Protein AF-A0A4R4RNX8-F1 (afdb_monomer_lite)

Radius of gyration: 20.83 Å; chains: 1; bounding box: 51×32×68 Å

Foldseek 3Di:
DVVVVVVVVVVVVVVVVVVVVLVVVVLVVLVVVQVVLLVQLQVLLLVCLVVCVCVPDDDPRNVVVSQVSQPVRVVKGWLDWDDDPFWIKTKIKHFDPPDPDPPPPPPSRIWIWIWTGGSDSPGIDIDTQQDSDDDGDPSNPPPDD

Organism: NCBI:txid2530374

Structure (mmCIF, N/CA/C/O backbone):
data_AF-A0A4R4RNX8-F1
#
_entry.id   AF-A0A4R4RNX8-F1
#
loop_
_atom_site.group_PDB
_atom_site.id
_atom_site.type_symbol
_atom_site.label_atom_id
_atom_sit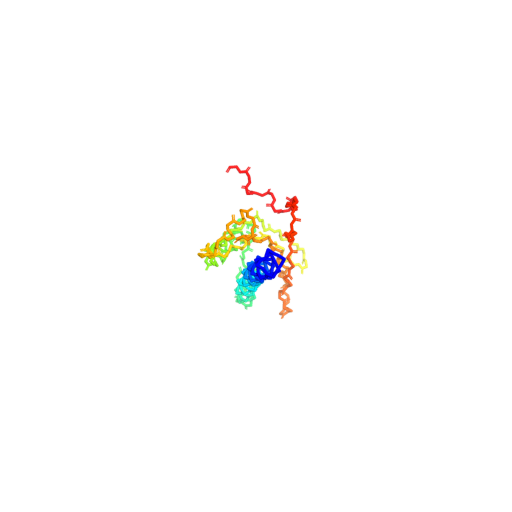e.label_alt_id
_atom_site.label_comp_id
_atom_site.label_asym_id
_atom_site.label_entity_id
_atom_site.label_seq_id
_atom_site.pdbx_PDB_ins_code
_atom_site.Cartn_x
_atom_site.Cartn_y
_atom_site.Cartn_z
_atom_site.occupancy
_atom_site.B_iso_or_equiv
_atom_site.auth_seq_id
_atom_site.auth_comp_id
_atom_site.auth_asym_id
_atom_site.auth_atom_id
_atom_site.pdbx_PDB_model_num
ATOM 1 N N . MET A 1 1 ? 33.237 -6.387 -47.082 1.00 63.03 1 MET A N 1
ATOM 2 C CA . MET A 1 1 ? 32.147 -5.422 -46.806 1.00 63.03 1 MET A CA 1
ATOM 3 C C . MET A 1 1 ? 30.952 -6.123 -46.159 1.00 63.03 1 MET A C 1
ATOM 5 O O . MET A 1 1 ? 30.680 -5.832 -45.006 1.00 63.03 1 MET A O 1
ATOM 9 N N . ALA A 1 2 ? 30.323 -7.113 -46.809 1.00 73.19 2 ALA A N 1
ATOM 10 C CA . ALA A 1 2 ? 29.162 -7.829 -46.250 1.00 73.19 2 ALA A CA 1
ATOM 11 C C . ALA A 1 2 ? 29.422 -8.537 -44.900 1.00 73.19 2 ALA A C 1
ATOM 13 O O . ALA A 1 2 ? 28.637 -8.380 -43.975 1.00 73.19 2 ALA A O 1
ATOM 14 N N . ALA A 1 3 ? 30.549 -9.241 -44.741 1.00 76.62 3 ALA A N 1
ATOM 15 C CA . ALA A 1 3 ? 30.871 -9.932 -43.483 1.00 76.62 3 ALA A CA 1
ATOM 16 C C . ALA A 1 3 ? 31.050 -8.974 -42.288 1.00 76.62 3 ALA A C 1
ATOM 18 O O . ALA A 1 3 ? 30.635 -9.278 -41.176 1.00 76.62 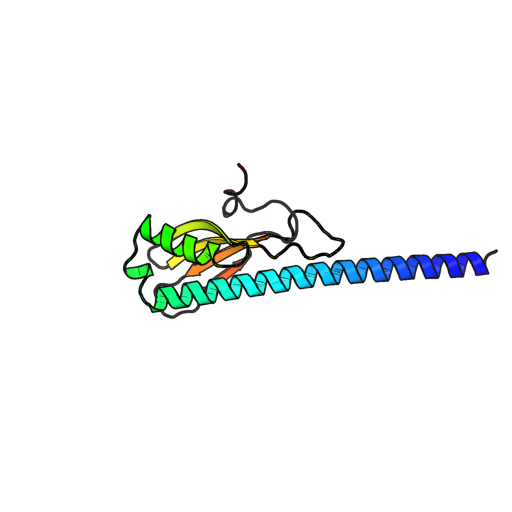3 ALA A O 1
ATOM 19 N N . LEU A 1 4 ? 31.621 -7.790 -42.529 1.00 82.50 4 LEU A N 1
ATOM 20 C CA . LEU A 1 4 ? 31.843 -6.776 -41.495 1.00 82.50 4 LEU A CA 1
ATOM 21 C C . LEU A 1 4 ? 30.521 -6.098 -41.097 1.00 82.50 4 LEU A C 1
ATOM 23 O O . LEU A 1 4 ? 30.292 -5.844 -39.920 1.00 82.50 4 LEU A O 1
ATOM 27 N N . ALA A 1 5 ? 29.616 -5.904 -42.062 1.00 81.12 5 ALA A N 1
ATOM 28 C CA . ALA A 1 5 ? 28.260 -5.429 -41.801 1.00 81.12 5 ALA A CA 1
ATOM 29 C C . ALA A 1 5 ? 27.439 -6.432 -40.970 1.00 81.12 5 ALA A C 1
ATOM 31 O O . ALA A 1 5 ? 26.760 -6.024 -40.035 1.00 81.12 5 ALA A O 1
ATOM 32 N N . VAL A 1 6 ? 27.541 -7.738 -41.248 1.00 86.62 6 VAL A N 1
ATOM 33 C CA . VAL A 1 6 ? 26.845 -8.781 -40.467 1.00 86.62 6 VAL A CA 1
ATOM 34 C C . VAL A 1 6 ? 27.330 -8.814 -39.016 1.00 86.62 6 VAL A C 1
ATOM 36 O O . VAL A 1 6 ? 26.511 -8.868 -38.103 1.00 86.62 6 VAL A O 1
ATOM 39 N N . VAL A 1 7 ? 28.644 -8.724 -38.786 1.00 88.88 7 VAL A N 1
ATOM 40 C CA . VAL A 1 7 ? 29.207 -8.674 -37.425 1.00 88.88 7 VAL A CA 1
ATOM 41 C C . VAL A 1 7 ? 28.736 -7.425 -36.677 1.00 88.88 7 VAL A C 1
ATOM 43 O O . VAL A 1 7 ? 28.352 -7.521 -35.515 1.00 88.88 7 VAL A O 1
ATOM 46 N N . LEU A 1 8 ? 28.707 -6.267 -37.342 1.00 90.12 8 LEU A N 1
ATOM 47 C CA . LEU A 1 8 ? 28.235 -5.025 -36.733 1.00 90.12 8 LEU A CA 1
ATOM 48 C C . LEU A 1 8 ? 26.750 -5.110 -36.343 1.00 90.12 8 LEU A C 1
ATOM 50 O O . LEU A 1 8 ? 26.389 -4.726 -35.235 1.00 90.12 8 LEU A O 1
ATOM 54 N N . VAL A 1 9 ? 25.904 -5.655 -37.224 1.00 89.81 9 VAL A N 1
ATOM 55 C CA . VAL A 1 9 ? 24.475 -5.858 -36.940 1.00 89.81 9 VAL A CA 1
ATOM 56 C C . VAL A 1 9 ? 24.295 -6.777 -35.734 1.00 89.81 9 VAL A C 1
ATOM 58 O O . VAL A 1 9 ? 23.568 -6.418 -34.817 1.00 89.81 9 VAL A O 1
ATOM 61 N N . LEU A 1 10 ? 25.010 -7.905 -35.676 1.00 90.06 10 LEU A N 1
ATOM 62 C CA . LEU A 1 10 ? 24.930 -8.826 -34.538 1.00 90.06 10 LEU A CA 1
ATOM 63 C C . LEU A 1 10 ? 25.342 -8.168 -33.216 1.00 90.06 10 LEU A C 1
ATOM 65 O O . LEU A 1 10 ? 24.676 -8.374 -32.201 1.00 90.06 10 LEU A O 1
ATOM 69 N N .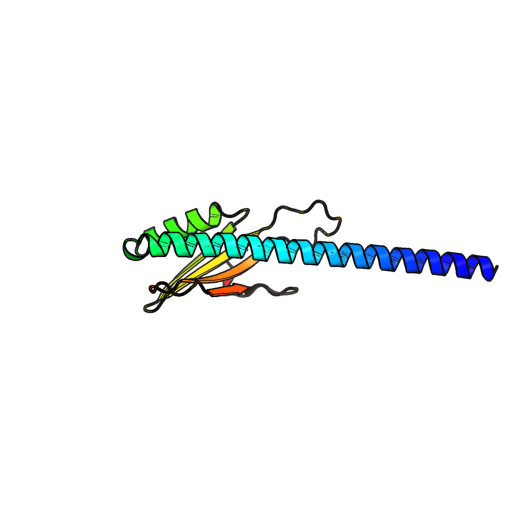 LEU A 1 11 ? 26.399 -7.351 -33.218 1.00 91.56 11 LEU A N 1
ATOM 70 C CA . LEU A 1 11 ? 26.831 -6.625 -32.022 1.00 91.56 11 LEU A CA 1
ATOM 71 C C . LEU A 1 11 ? 25.775 -5.619 -31.557 1.00 91.56 11 LEU A C 1
ATOM 73 O O . LEU A 1 11 ? 25.454 -5.586 -30.371 1.00 91.56 11 LEU A O 1
ATOM 77 N N . VAL A 1 12 ? 25.195 -4.848 -32.480 1.00 90.94 12 VAL A N 1
ATOM 78 C CA . VAL A 1 12 ? 24.141 -3.877 -32.153 1.00 90.94 12 VAL A CA 1
ATOM 79 C C . VAL A 1 12 ? 22.897 -4.584 -31.623 1.00 90.94 12 VAL A C 1
ATOM 81 O O . VAL A 1 12 ? 22.370 -4.188 -30.589 1.00 90.94 12 VAL A O 1
ATOM 84 N N . THR A 1 13 ? 22.446 -5.660 -32.272 1.00 91.38 13 THR A N 1
ATOM 85 C CA . THR A 1 13 ? 21.279 -6.420 -31.807 1.00 91.38 13 THR A CA 1
ATOM 86 C C . THR A 1 13 ? 21.517 -7.018 -30.422 1.00 91.38 13 THR A C 1
ATOM 88 O O . THR A 1 13 ? 20.640 -6.940 -29.568 1.00 91.38 13 THR A O 1
ATOM 91 N N . THR A 1 14 ? 22.712 -7.556 -30.164 1.00 90.62 14 THR A N 1
ATOM 92 C CA . THR A 1 14 ? 23.058 -8.109 -28.845 1.00 90.62 14 THR A CA 1
ATOM 93 C C . THR A 1 14 ? 23.058 -7.020 -27.774 1.00 90.62 14 THR A C 1
ATOM 95 O O . THR A 1 14 ? 22.495 -7.219 -26.702 1.00 90.62 14 THR A O 1
ATOM 98 N N . LEU A 1 15 ? 23.627 -5.849 -28.076 1.00 88.88 15 LEU A N 1
ATOM 99 C CA . LEU A 1 15 ? 23.625 -4.704 -27.167 1.00 88.88 15 LEU A CA 1
ATOM 100 C C . LEU A 1 15 ? 22.194 -4.261 -26.825 1.00 88.88 15 LEU A C 1
ATOM 102 O O . LEU A 1 15 ? 21.878 -4.068 -25.656 1.00 88.88 15 LEU A O 1
ATOM 106 N N . VAL A 1 16 ? 21.319 -4.152 -27.830 1.00 87.81 16 VAL A N 1
ATOM 107 C CA . VAL A 1 16 ? 19.907 -3.784 -27.637 1.00 87.81 16 VAL A CA 1
ATOM 108 C C . VAL A 1 16 ? 19.185 -4.805 -26.756 1.00 87.81 16 VAL A C 1
ATOM 110 O O . VAL A 1 16 ? 18.458 -4.408 -25.851 1.00 87.81 16 VAL A O 1
ATOM 113 N N . ILE A 1 17 ? 19.414 -6.105 -26.968 1.00 88.31 17 ILE A N 1
ATOM 114 C CA . ILE A 1 17 ? 18.818 -7.166 -26.141 1.00 88.31 17 ILE A CA 1
ATOM 115 C C . ILE A 1 17 ? 19.288 -7.061 -24.687 1.00 88.31 17 ILE A C 1
ATOM 117 O O . ILE A 1 17 ? 18.467 -7.170 -23.781 1.00 88.31 17 ILE A O 1
ATOM 121 N N . VAL A 1 18 ? 20.584 -6.832 -24.451 1.00 85.56 18 VAL A N 1
ATOM 122 C CA . VAL A 1 18 ? 21.135 -6.699 -23.093 1.00 85.56 18 VAL A CA 1
ATOM 123 C C . VAL A 1 18 ? 20.557 -5.478 -22.382 1.00 85.56 18 VAL A C 1
ATOM 125 O O . VAL A 1 18 ? 20.129 -5.600 -21.240 1.00 85.56 18 VAL A O 1
ATOM 128 N N . ILE A 1 19 ? 20.493 -4.327 -23.057 1.00 79.75 19 ILE A N 1
ATOM 129 C CA . ILE A 1 19 ? 19.910 -3.101 -22.491 1.00 79.75 19 ILE A CA 1
ATOM 130 C C . ILE A 1 19 ? 18.430 -3.316 -22.165 1.00 79.75 19 ILE A C 1
ATOM 132 O O . ILE A 1 19 ? 17.992 -2.983 -21.069 1.00 79.75 19 ILE A O 1
ATOM 136 N N . TRP A 1 20 ? 17.671 -3.917 -23.084 1.00 81.44 20 TRP A N 1
ATOM 137 C CA . TRP A 1 20 ? 16.259 -4.222 -22.859 1.00 81.44 20 TRP A CA 1
ATOM 138 C C . TRP A 1 20 ? 16.055 -5.191 -21.688 1.00 81.44 20 TRP A C 1
ATOM 140 O O . TRP A 1 20 ? 15.149 -5.008 -20.881 1.00 81.44 20 TRP A O 1
ATOM 150 N N . TYR A 1 21 ? 16.919 -6.199 -21.560 1.00 79.75 21 TYR A N 1
ATOM 151 C CA . TYR A 1 21 ? 16.860 -7.150 -20.454 1.00 79.75 21 TYR A CA 1
ATOM 152 C C . TYR A 1 21 ? 17.186 -6.490 -19.110 1.00 79.75 21 TYR A C 1
ATOM 154 O O . TYR A 1 21 ? 16.461 -6.702 -18.144 1.00 79.75 21 TYR A O 1
ATOM 162 N N . GLN A 1 22 ? 18.234 -5.663 -19.051 1.00 76.06 22 GLN A N 1
ATOM 163 C CA . GLN A 1 22 ? 18.584 -4.918 -17.837 1.00 76.06 22 GLN A CA 1
ATOM 164 C C . GLN A 1 22 ? 17.477 -3.954 -17.420 1.00 76.06 22 GLN A C 1
ATOM 166 O O . GLN A 1 22 ? 17.158 -3.867 -16.239 1.00 76.06 22 GLN A O 1
ATOM 171 N N . TRP A 1 23 ? 16.869 -3.272 -18.389 1.00 75.06 23 TRP A N 1
ATOM 172 C CA . TRP A 1 23 ? 15.731 -2.397 -18.139 1.00 75.06 23 TRP A CA 1
ATOM 173 C C . TRP A 1 23 ? 14.555 -3.168 -17.530 1.00 75.06 23 TRP A C 1
ATOM 175 O O . TRP A 1 23 ? 14.056 -2.792 -16.475 1.00 75.06 23 TRP A O 1
ATOM 185 N N . ARG A 1 24 ? 14.196 -4.316 -18.117 1.00 75.00 24 ARG A N 1
ATOM 186 C CA . ARG A 1 24 ? 13.112 -5.166 -17.610 1.00 75.00 24 ARG A CA 1
ATOM 187 C C . ARG A 1 24 ? 13.382 -5.718 -16.206 1.00 75.00 24 ARG A C 1
ATOM 189 O O . ARG A 1 24 ? 12.446 -5.870 -15.432 1.00 75.00 24 ARG A O 1
ATOM 196 N N . GLN A 1 25 ? 14.633 -6.053 -15.885 1.00 73.56 25 GLN A N 1
ATOM 197 C CA . GLN A 1 25 ? 14.983 -6.513 -14.537 1.00 73.56 25 GLN A CA 1
ATOM 198 C C . GLN A 1 25 ? 14.840 -5.400 -13.499 1.00 73.56 25 GLN A C 1
ATOM 200 O O . GLN A 1 25 ? 14.271 -5.651 -12.445 1.00 73.56 25 GLN A O 1
ATOM 205 N N . GLY A 1 26 ? 15.279 -4.178 -13.816 1.00 70.44 26 GLY A N 1
ATOM 206 C CA . GLY A 1 26 ? 15.130 -3.041 -12.906 1.00 70.44 26 GLY A CA 1
ATOM 207 C C . GLY A 1 26 ? 13.667 -2.713 -12.594 1.00 70.44 26 GLY A C 1
ATOM 208 O O . GLY A 1 26 ? 13.339 -2.416 -11.452 1.00 70.44 26 GLY A O 1
ATOM 209 N N . GLU A 1 27 ? 12.767 -2.827 -13.576 1.00 71.50 27 GLU A N 1
ATOM 210 C CA . GLU A 1 27 ? 11.328 -2.642 -13.334 1.00 71.50 27 GLU A CA 1
ATOM 211 C C . GLU A 1 27 ? 10.747 -3.719 -12.414 1.00 71.50 27 GLU A C 1
ATOM 213 O O . GLU A 1 27 ? 9.955 -3.405 -11.531 1.00 71.50 27 GLU A O 1
ATOM 218 N N . GLN A 1 28 ? 11.160 -4.979 -12.578 1.00 72.31 28 GLN A N 1
ATOM 219 C CA . GLN A 1 28 ? 10.706 -6.060 -11.700 1.00 72.31 28 GLN A CA 1
ATOM 220 C C . GLN A 1 28 ? 11.199 -5.885 -10.263 1.00 72.31 28 GLN A C 1
ATOM 222 O O . GLN A 1 28 ? 10.412 -6.066 -9.342 1.00 72.31 28 GLN A O 1
ATOM 227 N N . GLU A 1 29 ? 12.458 -5.486 -10.072 1.00 75.75 29 GLU A N 1
ATOM 228 C CA . GLU A 1 29 ? 13.016 -5.228 -8.738 1.00 75.75 29 GLU A CA 1
ATOM 229 C C . GLU A 1 29 ? 12.229 -4.140 -7.997 1.00 75.75 29 GLU A C 1
ATOM 231 O O . GLU A 1 29 ? 11.886 -4.318 -6.832 1.00 75.75 29 GLU A O 1
ATOM 236 N N . VAL A 1 30 ? 11.870 -3.055 -8.687 1.00 75.50 30 VAL A N 1
ATOM 237 C CA . VAL A 1 30 ? 11.069 -1.966 -8.111 1.00 75.50 30 VAL A CA 1
ATOM 238 C C . VAL A 1 30 ? 9.660 -2.430 -7.735 1.00 75.50 30 VAL A C 1
ATOM 240 O O . VAL A 1 30 ? 9.168 -2.092 -6.660 1.00 75.50 30 VAL A O 1
ATOM 243 N N . LEU A 1 31 ? 9.004 -3.222 -8.589 1.00 77.56 31 LEU A N 1
ATOM 244 C CA . LEU A 1 31 ? 7.677 -3.770 -8.290 1.00 77.56 31 LEU A CA 1
ATOM 245 C C . LEU A 1 31 ? 7.710 -4.731 -7.094 1.00 77.56 31 LEU A C 1
ATOM 247 O O . LEU A 1 31 ? 6.815 -4.684 -6.247 1.00 77.56 31 LEU A O 1
ATOM 251 N N . ASP A 1 32 ? 8.740 -5.574 -7.012 1.00 80.50 32 ASP A N 1
ATOM 252 C CA . ASP A 1 32 ? 8.939 -6.505 -5.901 1.00 80.50 32 ASP A CA 1
ATOM 253 C C . ASP A 1 32 ? 9.215 -5.754 -4.589 1.00 80.50 32 ASP A C 1
ATOM 255 O O . ASP A 1 32 ? 8.676 -6.115 -3.541 1.00 80.50 32 ASP A O 1
ATOM 259 N N . GLU A 1 33 ? 10.007 -4.681 -4.635 1.00 82.25 33 GLU A N 1
ATOM 260 C CA . GLU A 1 33 ? 10.311 -3.845 -3.471 1.00 82.25 33 GLU A CA 1
ATOM 261 C C . GLU A 1 33 ? 9.074 -3.058 -2.999 1.00 82.25 33 GLU A C 1
ATOM 263 O O . GLU A 1 33 ? 8.772 -3.051 -1.807 1.00 82.25 33 GLU A O 1
ATOM 268 N N . GLN A 1 34 ? 8.265 -2.518 -3.919 1.00 81.88 34 GLN A N 1
ATOM 269 C CA . GLN A 1 34 ? 6.969 -1.905 -3.589 1.00 81.88 34 GLN A CA 1
ATOM 270 C C . GLN A 1 34 ? 6.013 -2.896 -2.920 1.00 81.88 34 GLN A C 1
ATOM 272 O O . GLN A 1 34 ? 5.339 -2.555 -1.948 1.00 81.88 34 GLN A O 1
ATOM 277 N N . ALA A 1 35 ? 5.943 -4.128 -3.431 1.00 85.50 35 ALA A N 1
ATOM 278 C CA . ALA A 1 35 ? 5.117 -5.175 -2.841 1.00 85.50 35 ALA A CA 1
ATOM 279 C C . ALA A 1 35 ? 5.617 -5.570 -1.442 1.00 85.50 35 ALA A C 1
ATOM 281 O O . ALA A 1 35 ? 4.809 -5.802 -0.541 1.00 85.50 35 ALA A O 1
ATOM 282 N N . ALA A 1 36 ? 6.936 -5.614 -1.242 1.00 87.31 36 ALA A N 1
ATOM 283 C CA . ALA A 1 36 ? 7.533 -5.887 0.059 1.00 87.31 36 ALA A CA 1
ATOM 284 C C . ALA A 1 36 ? 7.203 -4.788 1.083 1.00 87.31 36 ALA A C 1
ATOM 286 O O . ALA A 1 36 ? 6.788 -5.103 2.199 1.00 87.31 36 ALA A O 1
ATOM 287 N N . GLU A 1 37 ? 7.324 -3.515 0.706 1.00 86.94 37 GLU A N 1
ATOM 288 C CA . GLU A 1 37 ? 6.975 -2.388 1.579 1.00 86.94 37 GLU A CA 1
ATOM 289 C C . GLU A 1 37 ? 5.470 -2.339 1.887 1.00 86.94 37 GLU A C 1
ATOM 291 O O . GLU A 1 37 ? 5.075 -2.150 3.042 1.00 86.94 37 GLU A O 1
ATOM 296 N N . ALA A 1 38 ? 4.609 -2.618 0.902 1.00 87.94 38 ALA A N 1
ATOM 297 C CA . ALA A 1 38 ? 3.172 -2.748 1.136 1.00 87.94 38 ALA A CA 1
ATOM 298 C C . ALA A 1 38 ? 2.855 -3.882 2.132 1.00 87.94 38 ALA A C 1
ATOM 300 O O . ALA A 1 38 ? 2.019 -3.717 3.021 1.00 87.94 38 ALA A O 1
ATOM 301 N N . GLU A 1 39 ? 3.561 -5.012 2.067 1.00 90.75 39 GLU A N 1
ATOM 302 C CA . GLU A 1 39 ? 3.386 -6.108 3.026 1.00 90.75 39 GLU A CA 1
ATOM 303 C C . GLU A 1 39 ? 3.913 -5.746 4.431 1.00 90.75 39 GLU A C 1
ATOM 305 O O . GLU A 1 39 ? 3.316 -6.120 5.446 1.00 90.75 39 GLU A O 1
ATOM 310 N N . ILE A 1 40 ? 4.988 -4.955 4.530 1.00 90.00 40 ILE A N 1
ATOM 311 C CA . ILE A 1 40 ? 5.456 -4.399 5.811 1.00 90.00 40 ILE A CA 1
ATOM 312 C C . ILE A 1 40 ? 4.376 -3.501 6.421 1.00 90.00 40 ILE A C 1
ATOM 314 O O . ILE A 1 40 ? 4.081 -3.621 7.618 1.00 90.00 40 ILE A O 1
ATOM 318 N N . MET A 1 41 ? 3.783 -2.623 5.612 1.00 90.50 41 MET A N 1
ATOM 319 C CA . MET A 1 41 ? 2.708 -1.729 6.027 1.00 90.50 41 MET A CA 1
ATOM 320 C C . MET A 1 41 ? 1.471 -2.512 6.472 1.00 90.50 41 MET A C 1
ATOM 322 O O . MET A 1 41 ? 0.960 -2.281 7.569 1.00 90.50 41 MET A O 1
ATOM 326 N N . ARG A 1 42 ? 1.059 -3.516 5.694 1.00 92.12 42 ARG A N 1
ATOM 327 C CA . ARG A 1 42 ? -0.005 -4.457 6.057 1.00 92.12 42 ARG A CA 1
ATOM 328 C C . ARG A 1 42 ? 0.241 -5.084 7.426 1.00 92.12 42 ARG A C 1
ATOM 330 O O . ARG A 1 42 ? -0.610 -4.993 8.307 1.00 92.12 42 ARG A O 1
ATOM 337 N N . GLY A 1 43 ? 1.426 -5.654 7.645 1.00 91.75 43 GLY A N 1
ATOM 338 C CA . GLY A 1 43 ? 1.767 -6.283 8.920 1.00 91.75 43 GLY A CA 1
ATOM 339 C C . GLY A 1 43 ? 1.780 -5.300 10.097 1.00 91.75 43 GLY A C 1
ATOM 340 O O . GLY A 1 43 ? 1.559 -5.697 11.240 1.00 91.75 43 GLY A O 1
ATOM 341 N N . ARG A 1 44 ? 2.038 -4.008 9.858 1.00 91.44 44 ARG A N 1
ATOM 342 C CA . ARG A 1 44 ? 1.903 -2.963 10.885 1.00 91.44 44 ARG A CA 1
ATOM 343 C C . ARG A 1 44 ? 0.440 -2.659 11.179 1.00 91.44 44 ARG A C 1
ATOM 345 O O . ARG A 1 44 ? 0.090 -2.610 12.354 1.00 91.44 44 ARG A O 1
ATOM 352 N N . LEU A 1 45 ? -0.397 -2.495 10.159 1.00 91.00 45 LEU A N 1
ATOM 353 C CA . LEU A 1 45 ? -1.834 -2.270 10.333 1.00 91.00 45 LEU A CA 1
ATOM 354 C C . LEU A 1 45 ? -2.481 -3.425 11.108 1.00 91.00 45 LEU A C 1
ATOM 356 O O . LEU A 1 45 ? -3.178 -3.183 12.087 1.00 91.00 45 LEU A O 1
ATOM 360 N N . GLU A 1 46 ? -2.162 -4.672 10.752 1.00 92.62 46 GLU A N 1
ATOM 361 C CA . GLU A 1 46 ? -2.643 -5.864 11.463 1.00 92.62 46 GLU A CA 1
ATOM 362 C C . GLU A 1 46 ? -2.247 -5.849 12.945 1.00 92.62 46 GLU A C 1
ATOM 364 O O . GLU A 1 46 ? -3.094 -6.055 13.808 1.00 92.62 46 GLU A O 1
ATOM 369 N N . ARG A 1 47 ? -0.985 -5.528 13.266 1.00 91.88 47 ARG A N 1
ATOM 370 C CA . ARG A 1 47 ? -0.519 -5.465 14.663 1.00 91.88 47 ARG A CA 1
ATOM 371 C C . ARG A 1 47 ? -1.204 -4.375 15.487 1.00 91.88 47 ARG A C 1
ATOM 373 O O . ARG A 1 47 ? -1.506 -4.624 16.649 1.00 91.88 47 ARG A O 1
ATOM 380 N N . ASN A 1 48 ? -1.414 -3.186 14.922 1.00 90.56 48 ASN A N 1
ATOM 381 C CA . ASN A 1 48 ? -2.057 -2.082 15.648 1.00 90.56 48 ASN A CA 1
ATOM 382 C C . ASN A 1 48 ? -3.550 -2.343 15.845 1.00 90.56 48 ASN A C 1
ATOM 384 O O . ASN A 1 48 ? -4.075 -2.109 16.933 1.00 90.56 48 ASN A O 1
ATOM 388 N N . ARG A 1 49 ? -4.210 -2.930 14.839 1.00 90.50 49 ARG A N 1
ATOM 389 C CA . ARG A 1 49 ? -5.571 -3.441 14.992 1.00 90.50 49 ARG A CA 1
ATOM 390 C C . ARG A 1 49 ? -5.646 -4.484 16.103 1.00 90.50 49 ARG A C 1
ATOM 392 O O . ARG A 1 49 ? -6.473 -4.358 16.993 1.00 90.50 49 ARG A O 1
ATOM 399 N N . ASP A 1 50 ? -4.787 -5.501 16.074 1.00 90.25 50 ASP A N 1
ATOM 400 C CA . ASP A 1 50 ? -4.822 -6.597 17.052 1.00 90.25 50 ASP A CA 1
ATOM 401 C C . ASP A 1 50 ? -4.481 -6.125 18.479 1.00 90.25 50 ASP A C 1
ATOM 403 O O . ASP A 1 50 ? -4.877 -6.758 19.459 1.00 90.25 50 ASP A O 1
ATOM 407 N N . ALA A 1 51 ? -3.769 -5.001 18.604 1.00 88.81 51 ALA A N 1
ATOM 408 C CA . ALA A 1 51 ? -3.529 -4.309 19.867 1.00 88.81 51 ALA A CA 1
ATOM 409 C C . ALA A 1 51 ? -4.729 -3.467 20.350 1.00 88.81 51 ALA A C 1
ATOM 411 O O . ALA A 1 51 ? -4.701 -2.983 21.480 1.00 88.81 51 ALA A O 1
ATOM 412 N N . GLY A 1 52 ? -5.771 -3.307 19.527 1.00 84.38 52 GLY A N 1
ATOM 413 C CA . GLY A 1 52 ? -6.956 -2.498 19.814 1.00 84.38 52 GLY A CA 1
ATOM 414 C C . GLY A 1 52 ? -6.755 -0.994 19.608 1.00 84.38 52 GLY A C 1
ATOM 415 O O . GLY A 1 52 ? -7.619 -0.213 19.993 1.00 84.38 52 GLY A O 1
ATOM 416 N N . GLU A 1 53 ? -5.642 -0.556 19.005 1.00 84.81 53 GLU A N 1
ATOM 417 C CA . GLU A 1 53 ? -5.349 0.879 18.867 1.00 84.81 53 GLU A CA 1
ATOM 418 C C . GLU A 1 53 ? -6.348 1.601 17.955 1.00 84.81 53 GLU A C 1
ATOM 420 O O . GLU A 1 53 ? -6.659 2.768 18.193 1.00 84.81 53 GLU A O 1
ATOM 425 N N . PHE A 1 54 ? -6.891 0.907 16.949 1.00 82.62 54 PHE A N 1
ATOM 426 C CA . PHE A 1 54 ? -7.920 1.459 16.063 1.00 82.62 54 PHE A CA 1
ATOM 427 C C . PHE A 1 54 ? -9.306 1.497 16.712 1.00 82.62 54 PHE A C 1
ATOM 429 O O . PHE A 1 54 ? -10.076 2.399 16.418 1.00 82.62 54 PHE A O 1
ATOM 436 N N . ASP A 1 55 ? -9.610 0.584 17.639 1.00 78.94 55 ASP A N 1
ATOM 437 C CA . ASP A 1 55 ? -10.905 0.561 18.334 1.00 78.94 55 ASP A CA 1
ATOM 438 C C . ASP A 1 55 ? -11.029 1.725 19.337 1.00 78.94 55 ASP A C 1
ATOM 440 O O . ASP A 1 55 ? -12.124 2.215 19.622 1.00 78.94 55 ASP A O 1
ATOM 444 N N . GLU A 1 56 ? -9.898 2.176 19.891 1.00 75.12 56 GLU A N 1
ATOM 445 C CA . GLU A 1 56 ? -9.829 3.293 20.841 1.00 75.12 56 GLU A CA 1
ATOM 446 C C . GLU A 1 56 ? -9.642 4.666 20.169 1.00 75.12 56 GLU A C 1
ATOM 448 O O . GLU A 1 56 ? -9.808 5.711 20.818 1.00 75.12 56 GLU A O 1
ATOM 453 N N . ALA A 1 57 ? -9.276 4.689 18.886 1.00 78.19 57 ALA A N 1
ATOM 454 C CA . ALA A 1 57 ? -8.996 5.898 18.125 1.00 78.19 57 ALA A CA 1
ATOM 455 C C . ALA A 1 57 ? -10.102 6.169 17.102 1.00 78.19 57 ALA A C 1
ATOM 457 O O . ALA A 1 57 ? -10.402 5.339 16.261 1.00 78.19 57 ALA A O 1
ATOM 458 N N . VAL A 1 58 ? -10.687 7.368 17.146 1.00 72.94 58 VAL A N 1
ATOM 459 C CA . VAL A 1 58 ? -11.763 7.773 16.228 1.00 72.94 58 VAL A CA 1
ATOM 460 C C . VAL A 1 58 ? -11.410 9.116 15.595 1.00 72.94 58 VAL A C 1
ATOM 462 O O . VAL A 1 58 ? -10.858 9.999 16.265 1.00 72.94 58 VAL A O 1
ATOM 465 N N . GLY A 1 59 ? -11.749 9.290 14.317 1.00 76.00 59 GLY A N 1
ATOM 466 C CA . GLY A 1 59 ? -11.536 10.541 13.583 1.00 76.00 59 GLY A CA 1
ATOM 467 C C . GLY A 1 59 ? -10.058 10.941 13.514 1.00 76.00 59 GLY A C 1
ATOM 468 O O . GLY A 1 59 ? -9.212 10.120 13.181 1.00 76.00 59 GLY A O 1
ATOM 469 N N . ALA A 1 60 ? -9.731 12.187 13.875 1.00 77.56 60 ALA A N 1
ATOM 470 C CA . ALA A 1 60 ? -8.372 12.737 13.746 1.00 77.56 60 ALA A CA 1
ATOM 471 C C . ALA A 1 60 ? -7.287 11.911 14.462 1.00 77.56 60 ALA A C 1
ATOM 473 O O . ALA A 1 60 ? -6.163 11.823 13.990 1.00 77.56 60 ALA A O 1
ATOM 474 N N . ARG A 1 61 ? -7.619 11.251 15.580 1.00 83.88 61 ARG A N 1
ATOM 475 C CA . ARG A 1 61 ? -6.647 10.406 16.292 1.00 83.88 61 ARG A CA 1
ATOM 476 C C . ARG A 1 61 ? -6.315 9.130 15.517 1.00 83.88 61 ARG A C 1
ATOM 478 O O . ARG A 1 61 ? -5.199 8.635 15.621 1.00 83.88 61 ARG A O 1
ATOM 485 N N . LEU A 1 62 ? -7.289 8.580 14.793 1.00 87.06 62 LEU A N 1
ATOM 486 C CA . LEU A 1 62 ? -7.078 7.409 13.947 1.00 87.06 62 LEU A CA 1
ATOM 487 C C . LEU A 1 62 ? -6.195 7.774 12.754 1.00 87.06 62 LEU A C 1
ATOM 489 O 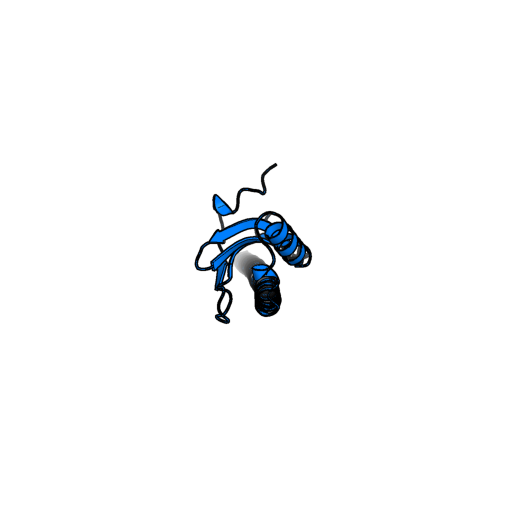O . LEU A 1 62 ? -5.269 7.037 12.433 1.00 87.06 62 LEU A O 1
ATOM 493 N N . GLU A 1 63 ? -6.452 8.937 12.158 1.00 85.56 63 GLU A N 1
ATOM 494 C CA . GLU A 1 63 ? -5.634 9.494 11.082 1.00 85.56 63 GLU A CA 1
ATOM 495 C C . GLU A 1 63 ? -4.180 9.695 11.529 1.00 85.56 63 GLU A C 1
ATOM 497 O O . GLU A 1 63 ? -3.294 9.159 10.874 1.00 85.56 63 GLU A O 1
ATOM 502 N N . ASP A 1 64 ? -3.936 10.307 12.696 1.00 87.75 64 ASP A N 1
ATOM 503 C CA . ASP A 1 64 ? -2.583 10.488 13.252 1.00 87.75 64 ASP A CA 1
ATOM 504 C C . ASP A 1 64 ? -1.840 9.152 13.460 1.00 87.75 64 ASP A C 1
ATOM 506 O O . ASP A 1 64 ? -0.646 9.037 13.172 1.00 87.75 64 ASP A O 1
ATOM 510 N N . ILE A 1 65 ? -2.528 8.125 13.982 1.00 87.19 65 ILE A N 1
ATOM 511 C CA . ILE A 1 65 ? -1.932 6.795 14.188 1.00 87.19 65 ILE A CA 1
ATOM 512 C C . ILE A 1 65 ? -1.569 6.186 12.840 1.00 87.19 65 ILE A C 1
ATOM 514 O O . ILE A 1 65 ? -0.453 5.705 12.657 1.00 87.19 65 ILE A O 1
ATOM 518 N N . VAL A 1 66 ? -2.503 6.193 11.890 1.00 87.62 66 VAL A N 1
ATOM 519 C CA . VAL A 1 66 ? -2.263 5.623 10.568 1.00 87.62 66 VAL A CA 1
ATOM 520 C C . VAL A 1 66 ? -1.149 6.391 9.855 1.00 87.62 66 VAL A C 1
ATOM 522 O O . VAL A 1 66 ? -0.263 5.752 9.297 1.00 87.62 66 VAL A O 1
ATOM 525 N N . GLU A 1 67 ? -1.116 7.721 9.937 1.00 88.75 67 GLU A N 1
ATOM 526 C CA . GLU A 1 67 ? -0.065 8.562 9.359 1.00 88.75 67 GLU A CA 1
ATOM 527 C C . GLU A 1 67 ? 1.313 8.213 9.929 1.00 88.75 67 GLU A C 1
ATOM 529 O O . GLU A 1 67 ? 2.264 8.001 9.174 1.00 88.75 67 GLU A O 1
ATOM 534 N N . ASP A 1 68 ? 1.436 8.065 11.250 1.00 88.69 68 ASP A N 1
ATOM 535 C CA . ASP A 1 68 ? 2.676 7.617 11.891 1.00 88.69 68 ASP A CA 1
ATOM 536 C C . ASP A 1 68 ? 3.078 6.202 11.430 1.00 88.69 68 ASP A C 1
ATOM 538 O O . ASP A 1 68 ? 4.257 5.925 11.194 1.00 88.69 68 ASP A O 1
ATOM 542 N N . LEU A 1 69 ? 2.120 5.295 11.221 1.00 87.56 69 LEU A N 1
ATOM 543 C CA . LEU A 1 69 ? 2.413 3.963 10.683 1.00 87.56 69 LEU A CA 1
ATOM 544 C C . LEU A 1 69 ? 2.906 4.011 9.234 1.00 87.56 69 LEU A C 1
ATOM 546 O O . LEU A 1 69 ? 3.844 3.274 8.897 1.00 87.56 69 LEU A O 1
ATOM 550 N N . VAL A 1 70 ? 2.297 4.863 8.406 1.00 85.25 70 VAL A N 1
ATOM 551 C CA . VAL A 1 70 ? 2.642 5.035 6.991 1.00 85.25 70 VAL A CA 1
ATOM 552 C C . VAL A 1 70 ? 4.012 5.692 6.853 1.00 85.25 70 VAL A C 1
ATOM 554 O O . VAL A 1 70 ? 4.880 5.138 6.193 1.00 85.25 70 VAL A O 1
ATOM 557 N N . THR A 1 71 ? 4.251 6.810 7.537 1.00 84.25 71 THR A N 1
ATOM 558 C CA . THR A 1 71 ? 5.510 7.577 7.459 1.00 84.25 71 THR A CA 1
ATOM 559 C C . THR A 1 71 ? 6.717 6.822 8.014 1.00 84.25 71 THR A C 1
ATOM 561 O O . THR A 1 71 ? 7.858 7.073 7.625 1.00 84.25 71 THR A O 1
ATOM 564 N N . ARG A 1 72 ? 6.498 5.859 8.918 1.00 82.12 72 ARG A N 1
ATOM 565 C CA . ARG A 1 72 ? 7.546 4.932 9.374 1.00 82.12 72 ARG A CA 1
ATOM 566 C C . ARG A 1 72 ? 7.818 3.789 8.389 1.00 82.12 72 ARG A C 1
ATOM 568 O O . ARG A 1 72 ? 8.688 2.959 8.680 1.00 82.12 72 ARG A O 1
ATOM 575 N N . THR A 1 73 ? 7.014 3.637 7.344 1.00 79.56 73 THR A N 1
ATOM 576 C CA . THR A 1 73 ? 7.285 2.760 6.194 1.00 79.56 73 THR A CA 1
ATOM 577 C C . THR A 1 73 ? 8.100 3.580 5.194 1.00 79.56 73 THR A C 1
ATOM 579 O O . THR A 1 73 ? 7.913 4.793 5.103 1.00 79.56 73 THR A O 1
ATOM 582 N N . GLN A 1 74 ? 9.091 2.973 4.542 1.00 70.19 74 GLN A N 1
ATOM 583 C CA . GLN A 1 74 ? 10.083 3.733 3.783 1.00 70.19 74 GLN A CA 1
ATOM 584 C C . GLN A 1 74 ? 9.411 4.533 2.657 1.00 70.19 74 GLN A C 1
ATOM 586 O O . GLN A 1 74 ? 8.664 3.971 1.867 1.00 70.19 74 GLN A O 1
ATOM 591 N N . ASP A 1 75 ? 9.626 5.856 2.641 1.00 73.88 75 ASP A N 1
ATOM 592 C CA . ASP A 1 75 ? 8.987 6.802 1.709 1.00 73.88 75 ASP A CA 1
ATOM 593 C C . ASP A 1 75 ? 7.450 6.651 1.601 1.00 73.88 75 ASP A C 1
ATOM 595 O O . ASP A 1 75 ? 6.852 6.948 0.564 1.00 73.88 75 ASP A O 1
ATOM 599 N N . GLY A 1 76 ? 6.814 6.186 2.684 1.00 79.06 76 GLY A N 1
ATOM 600 C CA . GLY A 1 76 ? 5.370 6.056 2.802 1.00 79.06 76 GLY A CA 1
ATOM 601 C C . GLY A 1 76 ? 4.699 7.400 3.076 1.00 79.06 76 GLY A C 1
ATOM 602 O O . GLY A 1 76 ? 5.116 8.148 3.961 1.00 79.06 76 GLY A O 1
ATOM 603 N N . GLU A 1 77 ? 3.617 7.685 2.361 1.00 86.69 77 GLU A N 1
ATOM 604 C CA . GLU A 1 77 ? 2.812 8.894 2.522 1.00 86.69 77 GLU A CA 1
ATOM 605 C C . GLU A 1 77 ? 1.329 8.532 2.604 1.00 86.69 77 GLU A C 1
ATOM 607 O O . GLU A 1 77 ? 0.803 7.793 1.768 1.00 86.69 77 GLU A O 1
ATOM 612 N N . LEU A 1 78 ? 0.647 9.026 3.635 1.00 87.44 78 LEU A N 1
ATOM 613 C CA . LEU A 1 78 ? -0.780 8.791 3.806 1.00 87.44 78 LEU A CA 1
ATOM 614 C C . LEU A 1 78 ? -1.568 9.719 2.876 1.00 87.44 78 LEU A C 1
ATOM 616 O O . LEU A 1 78 ? -1.357 10.926 2.889 1.00 87.44 78 LEU A O 1
ATOM 620 N N . VAL A 1 79 ? -2.498 9.161 2.099 1.00 87.38 79 VAL A N 1
ATOM 621 C CA . VAL A 1 79 ? -3.395 9.946 1.236 1.00 87.38 79 VAL A CA 1
ATOM 622 C C . VAL A 1 79 ? -4.736 10.166 1.918 1.00 87.38 79 VAL A C 1
ATOM 624 O O . VAL A 1 79 ? -5.250 11.281 1.937 1.00 87.38 79 VAL A O 1
ATOM 627 N N . SER A 1 80 ? -5.333 9.101 2.455 1.00 89.25 80 SER A N 1
ATOM 628 C CA . SER A 1 80 ? -6.599 9.206 3.177 1.00 89.25 80 SER A CA 1
ATOM 629 C C . SER A 1 80 ? -6.848 8.023 4.103 1.00 89.25 80 SER A C 1
ATOM 631 O O . SER A 1 80 ? -6.350 6.914 3.891 1.00 89.25 80 SER A O 1
ATOM 633 N N . VAL A 1 81 ? -7.680 8.275 5.110 1.00 90.94 81 VAL A N 1
ATOM 634 C CA . VAL A 1 81 ? -8.226 7.269 6.019 1.00 90.94 81 VAL A CA 1
ATOM 635 C C . VAL A 1 81 ? -9.736 7.427 6.032 1.00 90.94 81 VAL A C 1
ATOM 637 O O . VAL A 1 81 ? -10.254 8.504 6.317 1.00 90.94 81 VAL A O 1
ATOM 640 N N . THR A 1 82 ? -10.450 6.356 5.708 1.00 89.50 82 THR A N 1
ATOM 641 C CA . THR A 1 82 ? -11.912 6.329 5.708 1.00 89.50 82 THR A CA 1
ATOM 642 C C . THR A 1 82 ? -12.396 5.208 6.611 1.00 89.50 82 THR A C 1
ATOM 644 O O . THR A 1 82 ? -12.247 4.028 6.301 1.00 89.50 82 THR A O 1
ATOM 647 N N . GLU A 1 83 ? -13.011 5.586 7.725 1.00 88.06 83 GLU A N 1
ATOM 648 C CA . GLU A 1 83 ? -13.651 4.649 8.642 1.00 88.06 83 GLU A CA 1
ATOM 649 C C . GLU A 1 83 ? -15.023 4.238 8.088 1.00 88.06 83 GLU A C 1
ATOM 651 O O . GLU A 1 83 ? -15.871 5.086 7.783 1.00 88.06 83 GLU A O 1
ATOM 656 N N . ARG A 1 84 ? -15.244 2.932 7.927 1.00 87.81 84 ARG A N 1
ATOM 657 C CA . ARG A 1 84 ? -16.520 2.349 7.508 1.00 87.81 84 ARG A CA 1
ATOM 658 C C . ARG A 1 84 ? -17.059 1.439 8.616 1.00 87.81 84 ARG A C 1
ATOM 660 O O . ARG A 1 84 ? -16.314 1.017 9.493 1.00 87.81 84 ARG A O 1
ATOM 667 N N . PRO A 1 85 ? -18.361 1.099 8.596 1.00 84.88 85 PRO A N 1
ATOM 668 C CA . PRO A 1 85 ? -18.945 0.244 9.632 1.00 84.88 85 PRO A CA 1
ATOM 669 C C . PRO A 1 85 ? -18.307 -1.149 9.733 1.00 84.88 85 PRO A C 1
ATOM 671 O O . PRO A 1 85 ? -18.305 -1.736 10.812 1.00 84.88 85 PRO A O 1
ATOM 674 N N . ASP A 1 86 ? -17.800 -1.669 8.612 1.00 88.19 86 ASP A N 1
ATOM 675 C CA . ASP A 1 86 ? -17.316 -3.047 8.489 1.00 88.19 86 ASP A CA 1
ATOM 676 C C . ASP A 1 86 ? -15.794 -3.145 8.287 1.00 88.19 86 ASP A C 1
ATOM 678 O O . ASP A 1 86 ? -15.254 -4.250 8.334 1.00 88.19 86 ASP A O 1
ATOM 682 N N . ASP A 1 87 ? -15.103 -2.025 8.053 1.00 91.44 87 ASP A N 1
ATOM 683 C CA . ASP A 1 87 ? -13.657 -1.959 7.835 1.00 91.44 87 ASP A CA 1
ATOM 684 C C . ASP A 1 87 ? -13.108 -0.531 7.987 1.00 91.44 87 ASP A C 1
ATOM 686 O O . ASP A 1 87 ? -13.838 0.458 8.037 1.00 91.44 87 ASP A O 1
ATOM 690 N N . LEU A 1 88 ? -11.786 -0.432 8.066 1.00 90.44 88 LEU A N 1
ATOM 691 C CA . LEU A 1 88 ? -11.044 0.807 7.923 1.00 90.44 88 LEU A CA 1
ATOM 692 C C . LEU A 1 88 ? -10.306 0.772 6.584 1.00 90.44 88 LEU A C 1
ATOM 694 O O . LEU A 1 88 ? -9.447 -0.081 6.365 1.00 90.44 88 LEU A O 1
ATOM 698 N N . GLN A 1 89 ? -10.635 1.701 5.693 1.00 92.19 89 GLN A N 1
ATOM 699 C CA . GLN A 1 89 ? -9.951 1.866 4.416 1.00 92.19 89 GLN A CA 1
ATOM 700 C C . GLN A 1 89 ? -8.821 2.886 4.575 1.00 92.19 89 GLN A C 1
ATOM 702 O O . GLN A 1 89 ? -9.052 4.016 5.003 1.00 92.19 89 GLN A O 1
ATOM 707 N N . VAL A 1 90 ? -7.605 2.502 4.199 1.00 91.44 90 VAL A N 1
ATOM 708 C CA . VAL A 1 90 ? -6.426 3.374 4.191 1.00 91.44 90 VAL A CA 1
ATOM 709 C C . VAL A 1 90 ? -5.877 3.426 2.776 1.00 91.44 90 VAL A C 1
ATOM 711 O O . VAL A 1 90 ? -5.569 2.388 2.199 1.00 91.44 90 VAL A O 1
ATOM 714 N N . VAL A 1 91 ? -5.723 4.625 2.225 1.00 91.31 91 VAL A N 1
ATOM 715 C CA . VAL A 1 91 ? -5.053 4.832 0.938 1.00 91.31 91 VAL A CA 1
ATOM 716 C C . VAL A 1 91 ? -3.720 5.504 1.208 1.00 91.31 91 VAL A C 1
ATOM 718 O O . VAL A 1 91 ? -3.674 6.565 1.832 1.00 91.31 91 VAL A O 1
ATOM 721 N N . ALA A 1 92 ? -2.637 4.890 0.747 1.00 89.94 92 ALA A N 1
ATOM 722 C CA . ALA A 1 92 ? -1.291 5.396 0.955 1.00 89.94 92 ALA A CA 1
ATOM 723 C C . ALA A 1 92 ? -0.419 5.196 -0.281 1.00 89.94 92 ALA A C 1
ATOM 725 O O . ALA A 1 92 ? -0.585 4.246 -1.048 1.00 89.94 92 ALA A O 1
ATOM 726 N N . VAL A 1 93 ? 0.535 6.101 -0.455 1.00 87.44 93 VAL A N 1
ATOM 727 C CA . VAL A 1 93 ? 1.607 5.962 -1.429 1.00 87.44 93 VAL A CA 1
ATOM 728 C C . VAL A 1 93 ? 2.786 5.305 -0.737 1.00 87.44 93 VAL A C 1
ATOM 730 O O . VAL A 1 93 ? 3.205 5.738 0.330 1.00 87.44 93 VAL A O 1
ATOM 733 N N . VAL A 1 94 ? 3.323 4.264 -1.355 1.00 82.56 94 VAL A N 1
ATOM 734 C CA . VAL A 1 94 ? 4.523 3.568 -0.906 1.00 82.56 94 VAL A CA 1
ATOM 735 C C . VAL A 1 94 ? 5.614 3.830 -1.932 1.00 82.56 94 VAL A C 1
ATOM 737 O O . VAL A 1 94 ? 5.461 3.502 -3.113 1.00 82.56 94 VAL A O 1
ATOM 740 N N . GLY A 1 95 ? 6.683 4.486 -1.489 1.00 73.31 95 GLY A N 1
ATOM 741 C CA . GLY A 1 95 ? 7.880 4.707 -2.284 1.00 73.31 95 GLY A CA 1
ATOM 742 C C . GLY A 1 95 ? 8.895 3.584 -2.112 1.00 73.31 95 GLY A C 1
ATOM 743 O O . GLY A 1 95 ? 8.930 2.914 -1.086 1.00 73.31 95 GLY A O 1
ATOM 744 N N . VAL A 1 96 ? 9.745 3.403 -3.115 1.00 68.50 96 VAL A N 1
ATOM 745 C CA . VAL A 1 96 ? 11.015 2.696 -2.959 1.00 68.50 96 VAL A CA 1
ATOM 746 C C . VAL A 1 96 ? 12.147 3.706 -3.090 1.00 68.50 96 VAL A C 1
ATOM 748 O O . VAL A 1 96 ? 12.006 4.689 -3.830 1.00 68.50 96 VAL A O 1
ATOM 751 N N . PRO A 1 97 ? 13.280 3.500 -2.398 1.00 60.16 97 PRO A N 1
ATOM 752 C CA . PRO A 1 97 ? 14.440 4.358 -2.569 1.00 60.16 97 PRO A CA 1
ATOM 753 C C . PRO A 1 97 ? 14.789 4.466 -4.056 1.00 60.16 97 PRO A C 1
ATOM 755 O O . PRO A 1 97 ? 14.679 3.471 -4.776 1.00 60.16 97 PRO A O 1
ATOM 758 N N . PRO A 1 98 ? 15.249 5.631 -4.547 1.00 55.19 98 PRO A N 1
ATOM 759 C CA . PRO A 1 98 ? 15.657 5.755 -5.935 1.00 55.19 98 PRO A CA 1
ATOM 760 C C . PRO A 1 98 ? 16.791 4.764 -6.201 1.00 55.19 98 PRO A C 1
ATOM 762 O O . PRO A 1 98 ? 17.940 4.980 -5.799 1.00 55.19 98 PRO A O 1
ATOM 765 N N . ALA A 1 99 ? 16.468 3.656 -6.867 1.00 50.44 99 ALA A N 1
ATOM 766 C CA . ALA A 1 99 ? 17.464 2.702 -7.301 1.00 50.44 99 ALA A CA 1
ATOM 767 C C . ALA A 1 99 ? 18.443 3.445 -8.217 1.00 50.44 99 ALA A C 1
ATOM 769 O O . ALA A 1 99 ? 18.043 4.207 -9.099 1.00 50.44 99 ALA A O 1
ATOM 770 N N . ILE A 1 100 ? 19.747 3.206 -8.048 1.00 45.84 100 ILE A N 1
ATOM 771 C CA . ILE A 1 100 ? 20.823 3.755 -8.901 1.00 45.84 100 ILE A CA 1
ATOM 772 C C . ILE A 1 100 ? 20.786 3.106 -10.310 1.00 45.84 100 ILE A C 1
ATOM 774 O O . ILE A 1 100 ? 21.803 2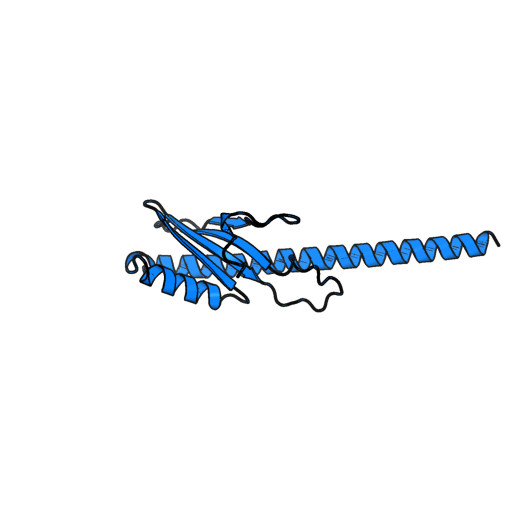.944 -10.985 1.00 45.84 100 ILE A O 1
ATOM 778 N N . ALA A 1 101 ? 19.614 2.671 -10.765 1.00 43.91 101 ALA A N 1
ATOM 779 C CA . ALA A 1 101 ? 19.388 2.157 -12.093 1.00 43.91 101 ALA A CA 1
ATOM 780 C C . ALA A 1 101 ? 19.188 3.336 -13.052 1.00 43.91 101 ALA A C 1
ATOM 782 O O . ALA A 1 101 ? 18.567 4.347 -12.740 1.00 43.91 101 ALA A O 1
ATOM 783 N N . ILE A 1 102 ? 19.709 3.188 -14.266 1.00 45.69 102 ILE A N 1
ATOM 784 C CA . ILE A 1 102 ? 19.684 4.171 -15.364 1.00 45.69 102 ILE A CA 1
ATOM 785 C C . ILE A 1 102 ? 18.234 4.534 -15.797 1.00 45.69 102 ILE A C 1
ATOM 787 O O . ILE A 1 102 ? 18.016 5.398 -16.642 1.00 45.69 102 ILE A O 1
ATOM 791 N N . SER A 1 103 ? 17.232 3.897 -15.193 1.00 44.16 103 SER A N 1
ATOM 792 C CA . SER A 1 103 ? 15.794 4.028 -15.395 1.00 44.16 103 SER A CA 1
ATOM 793 C C . SER A 1 103 ? 15.134 4.866 -14.294 1.00 44.16 103 SER A C 1
ATOM 795 O O . SER A 1 103 ? 14.249 4.394 -13.587 1.00 44.16 103 SER A O 1
ATOM 797 N N . ALA A 1 104 ? 15.519 6.134 -14.164 1.00 41.59 104 ALA A N 1
ATOM 798 C CA . ALA A 1 104 ? 14.694 7.118 -13.464 1.00 41.59 104 ALA A CA 1
ATOM 799 C C . ALA A 1 104 ? 13.483 7.479 -14.347 1.00 41.59 104 ALA A C 1
ATOM 801 O O . ALA A 1 104 ? 13.400 8.579 -14.894 1.00 41.59 104 ALA A O 1
ATOM 802 N N . GLN A 1 105 ? 12.567 6.533 -14.568 1.00 45.53 105 GLN A N 1
ATOM 803 C CA . GLN A 1 105 ? 11.224 6.897 -15.004 1.00 45.53 105 GLN A CA 1
ATOM 804 C C . GLN A 1 105 ? 10.524 7.475 -13.774 1.00 45.53 105 GLN A C 1
ATOM 806 O O . GLN A 1 105 ? 10.211 6.754 -12.832 1.00 45.53 105 GLN A O 1
ATOM 811 N N . SER A 1 106 ? 10.357 8.798 -13.765 1.00 43.66 106 SER A N 1
ATOM 812 C CA . SER A 1 106 ? 9.574 9.514 -12.758 1.00 43.66 106 SER A CA 1
ATOM 813 C C . SER A 1 106 ? 8.166 8.911 -12.743 1.00 43.66 106 SER A C 1
ATOM 815 O O . SER A 1 106 ? 7.424 9.101 -13.706 1.00 43.66 106 SER A O 1
ATOM 817 N N . GLY A 1 107 ? 7.837 8.122 -11.717 1.00 48.38 107 GLY A N 1
ATOM 818 C CA . GLY A 1 107 ? 6.547 7.439 -11.598 1.00 48.38 107 GLY A CA 1
ATOM 819 C C . GLY A 1 107 ? 6.607 5.947 -11.267 1.00 48.38 107 GLY A C 1
ATOM 820 O O . GLY A 1 107 ? 5.590 5.419 -10.836 1.00 48.38 107 GLY A O 1
ATOM 821 N N . VAL A 1 108 ? 7.752 5.270 -11.427 1.00 57.00 108 VAL A N 1
ATOM 822 C CA . VAL A 1 108 ? 7.895 3.846 -11.037 1.00 57.00 108 VAL A CA 1
ATOM 823 C C . VAL A 1 108 ? 8.407 3.709 -9.605 1.00 57.00 108 VAL A C 1
ATOM 825 O O . VAL A 1 108 ? 8.243 2.668 -8.993 1.00 57.00 108 VAL A O 1
ATOM 828 N N . ASP A 1 109 ? 8.984 4.766 -9.043 1.00 67.81 109 ASP A N 1
ATOM 829 C CA . ASP A 1 109 ? 9.525 4.837 -7.686 1.00 67.81 109 ASP A CA 1
ATOM 830 C C . ASP A 1 109 ? 8.448 4.883 -6.598 1.00 67.81 109 ASP A C 1
ATOM 832 O O . ASP A 1 109 ? 8.746 4.639 -5.435 1.00 67.81 109 ASP A O 1
ATOM 836 N N . LYS A 1 110 ? 7.191 5.154 -6.960 1.00 76.06 110 LYS A N 1
ATOM 837 C CA . LYS A 1 110 ? 6.064 5.224 -6.028 1.00 76.06 110 LYS A CA 1
ATOM 838 C C . LYS A 1 110 ? 4.858 4.468 -6.569 1.00 76.06 110 LYS A C 1
ATOM 840 O O . LYS A 1 110 ? 4.542 4.576 -7.749 1.00 76.06 110 LYS A O 1
ATOM 845 N N . ALA A 1 111 ? 4.149 3.767 -5.693 1.00 83.75 111 ALA A N 1
ATOM 846 C CA . ALA A 1 111 ? 2.891 3.104 -6.014 1.00 83.75 111 ALA A CA 1
ATOM 847 C C . ALA A 1 111 ? 1.818 3.447 -4.981 1.00 83.75 111 ALA A C 1
ATOM 849 O O . ALA A 1 111 ? 2.099 3.597 -3.795 1.00 83.75 111 ALA A O 1
ATOM 850 N N . CYS A 1 112 ? 0.581 3.584 -5.446 1.00 87.31 112 CYS A N 1
ATOM 851 C CA . CYS A 1 112 ? -0.573 3.818 -4.590 1.00 87.31 112 CYS A CA 1
ATOM 852 C C . CYS A 1 112 ? -1.192 2.481 -4.207 1.00 87.31 112 CYS A C 1
ATOM 854 O O . CYS A 1 112 ? -1.472 1.659 -5.086 1.00 87.31 112 CYS A O 1
ATOM 856 N N . PHE A 1 113 ? -1.447 2.295 -2.920 1.00 90.88 113 PHE A N 1
ATOM 857 C CA . PHE A 1 113 ? -2.077 1.107 -2.377 1.00 90.88 113 PHE A CA 1
ATOM 858 C C . PHE A 1 113 ? -3.295 1.470 -1.539 1.00 90.88 113 PHE A C 1
ATOM 860 O O . PHE A 1 113 ? -3.300 2.453 -0.796 1.00 90.88 113 PHE A O 1
ATOM 867 N N . GLU A 1 114 ? -4.309 0.626 -1.646 1.00 92.88 114 GLU A N 1
ATOM 868 C CA . GLU A 1 114 ? -5.427 0.559 -0.728 1.00 92.88 114 GLU A CA 1
ATOM 869 C C . GLU A 1 114 ? -5.203 -0.590 0.252 1.00 92.88 114 GLU A C 1
ATOM 871 O O . GLU A 1 114 ? -4.911 -1.722 -0.141 1.00 92.88 114 GLU A O 1
ATOM 876 N N . PHE A 1 115 ? -5.378 -0.294 1.533 1.00 93.94 115 PHE A N 1
ATOM 877 C CA . PHE A 1 115 ? -5.371 -1.257 2.616 1.00 93.94 115 PHE A CA 1
ATOM 878 C C . PHE A 1 115 ? -6.754 -1.281 3.253 1.00 93.94 115 PHE A C 1
ATOM 880 O O . PHE A 1 115 ? -7.192 -0.296 3.850 1.00 93.94 115 PHE A O 1
ATOM 887 N N . THR A 1 116 ? -7.439 -2.415 3.155 1.00 94.94 116 THR A N 1
ATOM 888 C CA . THR A 1 116 ? -8.708 -2.641 3.849 1.00 94.94 116 THR A CA 1
ATOM 889 C C . THR A 1 116 ? -8.434 -3.411 5.130 1.00 94.94 116 THR A C 1
ATOM 891 O O . THR A 1 116 ? -8.046 -4.583 5.098 1.00 94.94 116 THR A O 1
ATOM 894 N N . VAL A 1 117 ? -8.625 -2.752 6.268 1.00 93.06 117 VAL A N 1
ATOM 895 C CA . VAL A 1 117 ? -8.388 -3.310 7.597 1.00 93.06 117 VAL A CA 1
ATOM 896 C C . VAL A 1 117 ? -9.721 -3.748 8.204 1.00 93.06 117 VAL A C 1
ATOM 898 O O . VAL A 1 117 ? -10.495 -2.904 8.652 1.00 93.06 117 VAL A O 1
ATOM 901 N N . PRO A 1 118 ? -10.030 -5.056 8.237 1.00 91.25 118 PRO A N 1
ATOM 902 C CA . PRO A 1 118 ? -11.260 -5.529 8.857 1.00 91.25 118 PRO A CA 1
ATOM 903 C C . PRO A 1 118 ? -11.156 -5.428 10.389 1.00 91.25 118 PRO A C 1
ATOM 905 O O . PRO A 1 118 ? -10.070 -5.653 10.922 1.00 91.25 118 PRO A O 1
ATOM 908 N N . PRO A 1 119 ? -12.268 -5.215 11.118 1.00 85.44 119 PRO A N 1
ATOM 909 C CA . PRO A 1 119 ? -12.301 -5.176 12.587 1.00 85.44 119 PRO A CA 1
ATOM 910 C C . PRO A 1 119 ? -12.111 -6.564 13.222 1.00 85.44 119 PRO A C 1
ATOM 912 O O . PRO A 1 119 ? -11.897 -6.707 14.420 1.00 85.44 119 PRO A O 1
ATOM 915 N N . SER A 1 120 ? -12.219 -7.620 12.416 1.00 84.81 120 SER A N 1
ATOM 916 C CA . SER A 1 120 ? -11.985 -9.004 12.826 1.00 84.81 120 SER A CA 1
ATOM 917 C C . SER A 1 120 ? -10.522 -9.403 12.575 1.00 84.81 120 SER A C 1
ATOM 919 O O . SER A 1 120 ? -9.862 -8.762 11.759 1.00 84.81 120 SER A O 1
ATOM 921 N N . PRO A 1 121 ? -10.010 -10.505 13.159 1.00 85.88 121 PRO A N 1
ATOM 922 C CA . PRO A 1 121 ? -8.637 -10.980 12.929 1.00 85.88 121 PRO A CA 1
ATOM 923 C C . PRO A 1 121 ? -8.394 -11.525 11.507 1.00 85.88 121 PRO A C 1
ATOM 925 O O . PRO A 1 121 ? -7.405 -12.215 11.261 1.00 85.88 121 PRO A O 1
ATOM 928 N N . ALA A 1 122 ? -9.302 -11.264 10.563 1.00 89.94 122 ALA A N 1
ATOM 929 C CA . ALA A 1 122 ? -9.073 -11.537 9.156 1.00 89.94 122 ALA A CA 1
ATOM 930 C C . ALA A 1 122 ? -7.857 -10.736 8.648 1.00 89.94 122 ALA A C 1
ATOM 932 O O . ALA A 1 122 ? -7.595 -9.643 9.148 1.00 89.94 122 ALA A O 1
ATOM 933 N N . PRO A 1 123 ? -7.101 -11.247 7.668 1.00 91.81 123 PRO A N 1
ATOM 934 C CA . PRO A 1 123 ? -5.956 -10.518 7.133 1.00 91.81 123 PRO A CA 1
ATOM 935 C C . PRO A 1 123 ? -6.372 -9.175 6.521 1.00 91.81 123 PRO A C 1
ATOM 937 O O . PRO A 1 123 ? -7.443 -9.080 5.918 1.00 91.81 123 PRO A O 1
ATOM 940 N N . VAL A 1 124 ? -5.506 -8.166 6.630 1.00 92.94 124 VAL A N 1
ATOM 941 C CA . VAL A 1 124 ? -5.667 -6.903 5.894 1.00 92.94 124 VAL A CA 1
ATOM 942 C C . VAL A 1 124 ? -5.585 -7.208 4.402 1.00 92.94 124 VAL A C 1
ATOM 944 O O . VAL A 1 124 ? -4.735 -7.990 3.966 1.00 92.94 124 VAL A O 1
ATOM 947 N N . ILE A 1 125 ? -6.500 -6.638 3.626 1.00 94.38 125 ILE A N 1
ATOM 948 C CA . ILE A 1 125 ? -6.521 -6.778 2.169 1.00 94.38 125 ILE A CA 1
ATOM 949 C C . ILE A 1 125 ? -5.685 -5.642 1.595 1.00 94.38 125 ILE A C 1
ATOM 951 O O . ILE A 1 125 ? -5.838 -4.500 2.019 1.00 94.38 125 ILE A O 1
ATOM 955 N N . VAL A 1 126 ? -4.791 -5.966 0.664 1.00 93.19 126 VAL A N 1
ATOM 956 C CA . VAL A 1 126 ? -3.900 -5.001 0.015 1.00 93.19 126 VAL A CA 1
ATOM 957 C C . VAL A 1 126 ? -4.184 -5.021 -1.477 1.00 93.19 126 VAL A C 1
ATOM 959 O O . VAL A 1 126 ? -4.093 -6.078 -2.106 1.00 93.19 126 VAL A O 1
ATOM 962 N N . GLU A 1 127 ? -4.508 -3.865 -2.040 1.00 90.31 127 GLU A N 1
ATOM 963 C CA . GLU A 1 127 ? -4.748 -3.692 -3.468 1.00 90.31 127 GLU A CA 1
ATOM 964 C C . GLU A 1 127 ? -3.886 -2.553 -4.009 1.00 90.31 127 GLU A C 1
ATOM 966 O O . GLU A 1 127 ? -3.817 -1.470 -3.434 1.00 90.31 127 GLU A O 1
ATOM 971 N N . ARG A 1 128 ? -3.194 -2.793 -5.125 1.00 87.75 128 ARG A N 1
ATOM 972 C CA . ARG A 1 128 ? -2.455 -1.745 -5.833 1.00 87.75 128 ARG A CA 1
ATOM 973 C C . ARG A 1 128 ? -3.446 -0.949 -6.677 1.00 87.75 128 ARG A C 1
ATOM 975 O O . ARG A 1 128 ? -4.034 -1.499 -7.602 1.00 87.75 128 ARG A O 1
ATOM 982 N N . LEU A 1 129 ? -3.582 0.340 -6.386 1.00 84.50 129 LEU A N 1
ATOM 983 C CA . LEU A 1 129 ? -4.455 1.250 -7.127 1.00 84.50 129 LEU A CA 1
ATOM 984 C C . LEU A 1 129 ? -3.735 1.914 -8.306 1.00 84.50 129 LEU A C 1
ATOM 986 O O . LEU A 1 129 ? -4.340 2.172 -9.345 1.00 84.50 129 LEU A O 1
ATOM 990 N N . SER A 1 130 ? -2.439 2.215 -8.164 1.00 77.94 130 SER A N 1
ATOM 991 C CA . SER A 1 130 ? -1.682 2.878 -9.232 1.00 77.94 130 SER A CA 1
ATOM 992 C C . SER A 1 130 ? -1.493 1.947 -10.436 1.00 77.94 130 SER A C 1
ATOM 994 O O . SER A 1 130 ? -1.014 0.821 -10.244 1.00 77.94 130 SER A O 1
ATOM 996 N N . PRO A 1 131 ? -1.783 2.403 -11.669 1.00 66.81 131 PRO A N 1
ATOM 997 C CA . PRO A 1 131 ? -1.492 1.620 -12.861 1.00 66.81 131 PRO A CA 1
ATOM 998 C C . PRO A 1 131 ? 0.022 1.490 -13.071 1.00 66.81 131 PRO A C 1
ATOM 1000 O O . PRO A 1 131 ? 0.783 2.374 -12.680 1.00 66.81 131 PRO A O 1
ATOM 1003 N N . ASP A 1 132 ? 0.449 0.410 -13.729 1.00 58.75 132 ASP A N 1
ATOM 1004 C CA . ASP A 1 132 ? 1.861 0.200 -14.095 1.00 58.75 132 ASP A CA 1
ATOM 1005 C C . ASP A 1 132 ? 2.374 1.308 -15.034 1.00 58.75 132 ASP A C 1
ATOM 1007 O O . ASP A 1 132 ? 3.530 1.711 -14.962 1.00 58.75 132 ASP A O 1
ATOM 1011 N N . GLU A 1 133 ? 1.485 1.857 -15.869 1.00 52.53 133 GLU A N 1
ATOM 1012 C CA . GLU A 1 133 ? 1.710 3.047 -16.687 1.00 52.53 133 GLU A CA 1
ATOM 1013 C C . GLU A 1 133 ? 0.409 3.863 -16.794 1.00 52.53 133 GLU A C 1
ATOM 1015 O O . GLU A 1 133 ? -0.672 3.309 -17.012 1.00 52.53 133 GLU A O 1
ATOM 1020 N N . GLY A 1 134 ? 0.497 5.195 -16.714 1.00 61.66 134 GLY A N 1
ATOM 1021 C CA . GLY A 1 134 ? -0.618 6.089 -17.041 1.00 61.66 134 GLY A CA 1
ATOM 1022 C C . GLY A 1 134 ? -1.066 7.009 -15.908 1.00 61.66 134 GLY A C 1
ATOM 1023 O O . GLY A 1 134 ? -0.267 7.484 -15.104 1.00 61.66 134 GLY A O 1
ATOM 1024 N N . ARG A 1 135 ? -2.355 7.362 -15.919 1.00 67.81 135 ARG A N 1
ATOM 1025 C CA . ARG A 1 135 ? -2.926 8.362 -15.010 1.00 67.81 135 ARG A CA 1
ATOM 1026 C C . ARG A 1 135 ? -3.213 7.740 -13.647 1.00 67.81 135 ARG A C 1
ATOM 1028 O O . ARG A 1 135 ? -3.854 6.697 -13.586 1.00 67.81 135 ARG A O 1
ATOM 1035 N N . TRP A 1 136 ? -2.791 8.419 -12.585 1.00 73.19 136 TRP A N 1
ATOM 1036 C CA . TRP A 1 136 ? -3.099 8.013 -11.218 1.00 73.19 136 TRP A CA 1
ATOM 1037 C C . TRP A 1 136 ? -4.621 8.007 -10.974 1.00 73.19 136 TRP A C 1
ATOM 1039 O O . TRP A 1 136 ? -5.324 8.812 -11.589 1.00 73.19 136 TRP A O 1
ATOM 1049 N N . PRO A 1 137 ? -5.142 7.101 -10.135 1.00 72.62 137 PRO A N 1
ATOM 1050 C CA . PRO A 1 137 ? -6.544 7.114 -9.716 1.00 72.62 137 PRO A CA 1
ATOM 1051 C C . PRO A 1 137 ? -6.868 8.375 -8.911 1.00 72.62 137 PRO A C 1
ATOM 1053 O O . PRO A 1 137 ? -5.995 8.879 -8.201 1.00 72.62 137 PRO A O 1
ATOM 1056 N N . ASP A 1 138 ? -8.113 8.857 -8.992 1.00 78.50 138 ASP A N 1
ATOM 1057 C CA . ASP A 1 138 ? -8.619 10.033 -8.256 1.00 78.50 138 ASP A CA 1
ATOM 1058 C C . ASP A 1 138 ? -8.427 9.881 -6.736 1.00 78.50 138 ASP A C 1
ATOM 1060 O O . ASP A 1 138 ? -8.092 10.839 -6.044 1.00 78.50 138 ASP A O 1
ATOM 1064 N N . GLU A 1 139 ? -8.519 8.650 -6.239 1.00 73.50 139 GLU A N 1
ATOM 1065 C CA . GLU A 1 139 ? -8.296 8.244 -4.850 1.00 73.50 139 GLU A CA 1
ATOM 1066 C C . GLU A 1 139 ? -6.855 8.482 -4.377 1.00 73.50 139 GLU A C 1
ATOM 1068 O O . GLU A 1 139 ? -6.603 8.613 -3.183 1.00 73.50 139 GLU A O 1
ATOM 1073 N N . CYS A 1 140 ? -5.913 8.5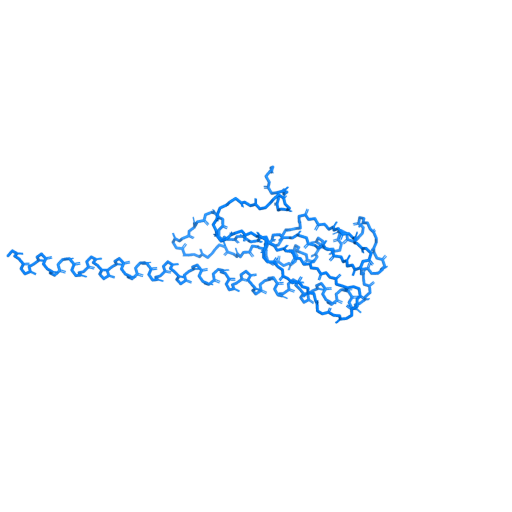67 -5.315 1.00 76.62 140 CYS A N 1
ATOM 1074 C CA . CYS A 1 140 ? -4.502 8.818 -5.053 1.00 76.62 140 CYS A CA 1
ATOM 1075 C C . CYS A 1 140 ? -4.110 10.287 -5.307 1.00 76.62 140 CYS A C 1
ATOM 1077 O O . CYS A 1 140 ? -2.950 10.663 -5.112 1.00 76.62 140 CYS A O 1
ATOM 1079 N N . TYR A 1 141 ? -5.049 11.145 -5.734 1.00 65.38 141 TYR A N 1
ATOM 1080 C CA . TYR A 1 141 ? -4.812 12.581 -5.908 1.00 65.38 141 TYR A CA 1
ATOM 1081 C C . TYR A 1 141 ? -4.944 13.336 -4.574 1.00 65.38 141 TYR A C 1
ATOM 1083 O O . TYR A 1 141 ? -5.910 14.047 -4.318 1.00 65.38 141 TYR A O 1
ATOM 1091 N N . GLY A 1 142 ? -3.900 13.226 -3.752 1.00 56.31 142 GLY A N 1
ATOM 1092 C CA . GLY A 1 142 ? -3.497 14.213 -2.735 1.00 56.31 142 GLY A CA 1
ATOM 1093 C C . GLY A 1 142 ? -2.081 14.763 -2.981 1.00 56.31 142 GLY A C 1
ATOM 1094 O O . GLY A 1 142 ? -1.646 15.694 -2.319 1.00 56.31 142 GLY A O 1
ATOM 1095 N N . PHE A 1 143 ? -1.388 14.210 -3.986 1.00 46.47 143 PHE A N 1
ATOM 1096 C CA . PHE A 1 143 ? 0.044 14.377 -4.262 1.00 46.47 143 PHE A CA 1
ATOM 1097 C C . PHE A 1 143 ? 0.403 15.604 -5.131 1.00 46.47 143 PHE A C 1
ATOM 1099 O O . PHE A 1 143 ? 1.576 15.889 -5.364 1.00 46.47 143 PHE A O 1
ATOM 1106 N N . SER A 1 144 ? -0.582 16.339 -5.663 1.00 35.97 144 SER A N 1
ATOM 1107 C CA . SER A 1 144 ? -0.338 17.479 -6.561 1.00 35.97 144 SER A CA 1
ATOM 1108 C C . SER A 1 144 ? -0.626 18.828 -5.895 1.00 35.97 144 SER A C 1
ATOM 1110 O O . SER A 1 144 ? -1.609 19.492 -6.238 1.00 35.97 144 SER A O 1
ATOM 1112 N N . SER A 1 145 ? 0.232 19.264 -4.975 1.00 35.22 145 SER A N 1
ATOM 1113 C CA . SER A 1 145 ? 0.359 20.689 -4.633 1.00 35.22 145 SER A CA 1
ATOM 1114 C C . SER A 1 145 ? 1.772 21.045 -4.209 1.00 35.22 145 SER A C 1
ATOM 1116 O O . SER A 1 145 ? 2.250 20.403 -3.250 1.00 35.22 145 SER A O 1
#

Sequence (145 aa):
MAALAVVLVLLVTTLVIVIWYQWRQGEQEVLDEQAAEAEIMRGRLERNRDAGEFDEAVGARLEDIVEDLVTRTQDGELVSVTERPDDLQVVAVVGVPPAIAISAQSGVDKACFEFTVPPSPAPVIVERLSPDEGRWPDECYGFSS

pLDDT: mean 79.42, std 14.03, range [35.22, 94.94]

Secondary structure (DSSP, 8-state):
-HHHHHHHHHHHHHHHHHHHHHHHHHHHHHHHHHHHHHHHHHHHHHHHHHTTHHHH--THHHHHHHHHHHHTSTT-EEEEEEE-SS-EEEEEEEE----SSS---TTTSEEEEEEEE-SSSSPPEEEE-S-SSSPPPGGGTT---